Protein AF-F3GP29-F1 (afdb_monomer)

Radius of gyration: 16.46 Å; Cα contacts (8 Å, |Δi|>4): 62; chains: 1; bounding box: 41×18×41 Å

InterPro domains:
  IPR000537 UbiA prenyltransferase [PF01040] (1-70)
  IPR039653 Prenyltransferase [PTHR11048] (6-74)

Organism: NCBI:txid629263

pLDDT: mean 93.79, std 6.17, range [64.31, 98.62]

Secondary structure (DSSP, 8-state):
-HHHHHSS--HHHHHHHHHHHHHHHHHHHHHHTTTHHHHHHHT---HHHHHGGGHHHHHHHHHHHHHHHHHHH-

Solvent-accessible surface area (backbone atoms only — not comparable to full-atom values): 4030 Å² total; per-residue (Å²): 108,69,50,79,73,67,76,52,81,56,70,42,59,53,28,48,52,51,19,51,50,31,38,51,51,26,51,50,52,59,58,40,50,74,47,28,72,56,31,62,74,75,68,51,89,44,68,32,59,73,43,47,93,46,43,66,60,52,35,52,49,28,44,52,49,16,52,49,26,46,64,72,44,108

Sequence (74 aa):
AFTAETGELPAAAWLLYIANLLWTVGYDTYYAMVDRDDDLKIGVKSTAVLFGDADRVIILTLQGLALGCLMLAG

Mean predicted aligned error: 3.98 Å

Nearest PDB structures (foldseek):
  5los-assembly1_A  TM=7.230E-01  e=2.544E+00  Serendipita indica DSM 11827
  7tkg-assembly1_2  TM=3.247E-01  e=3.806E+00  Saccharomyces cerevisiae
  6e8g-assembly1_T  TM=4.006E-01  e=9.556E+00  Homo sapiens
  6tz5-assembly1_AA  TM=3.481E-01  e=8.041E+00  Homo sapiens

Structure (mmCIF, N/CA/C/O backbone):
data_AF-F3GP29-F1
#
_entry.id   AF-F3GP29-F1
#
loop_
_atom_site.group_PDB
_atom_site.id
_atom_site.type_symbol
_atom_site.label_atom_id
_atom_site.label_alt_id
_atom_site.label_comp_id
_atom_site.label_asym_id
_atom_site.label_entity_id
_atom_site.label_seq_id
_atom_site.pdbx_PDB_ins_code
_atom_site.Cartn_x
_atom_site.Cartn_y
_atom_site.Cartn_z
_atom_site.occupancy
_atom_site.B_iso_or_equiv
_atom_site.auth_seq_id
_atom_site.auth_comp_id
_atom_site.auth_asym_id
_atom_site.auth_atom_id
_atom_site.pdbx_PDB_model_num
ATOM 1 N N . ALA A 1 1 ? 25.654 -3.578 -8.501 1.00 64.31 1 ALA A N 1
ATOM 2 C CA . ALA A 1 1 ? 26.145 -4.388 -9.633 1.00 64.31 1 ALA A CA 1
ATOM 3 C C . ALA A 1 1 ? 25.239 -4.242 -10.858 1.00 64.31 1 ALA A C 1
ATOM 5 O O . ALA A 1 1 ? 25.732 -3.752 -11.852 1.00 64.31 1 ALA A O 1
ATOM 6 N N . PHE A 1 2 ? 23.930 -4.522 -10.782 1.00 75.00 2 PHE A N 1
ATOM 7 C CA . PHE A 1 2 ? 23.004 -4.491 -11.937 1.00 75.00 2 PHE A CA 1
ATOM 8 C C . PHE A 1 2 ? 23.059 -3.217 -12.815 1.00 75.00 2 PHE A C 1
ATOM 10 O O . PHE A 1 2 ? 23.522 -3.286 -13.943 1.00 75.00 2 PHE A O 1
ATOM 17 N N . THR A 1 3 ? 22.693 -2.043 -12.290 1.00 78.56 3 THR A N 1
ATOM 18 C CA . THR A 1 3 ? 22.710 -0.776 -13.061 1.00 78.56 3 THR A CA 1
ATOM 19 C C . THR A 1 3 ? 24.118 -0.299 -13.429 1.00 78.56 3 THR A C 1
ATOM 21 O O . THR A 1 3 ? 24.298 0.405 -14.415 1.00 78.56 3 THR A O 1
ATOM 24 N N . ALA A 1 4 ? 25.126 -0.674 -12.636 1.00 76.94 4 ALA A N 1
ATOM 25 C CA . ALA A 1 4 ? 26.522 -0.332 -12.913 1.00 76.94 4 ALA A CA 1
ATOM 26 C C . ALA A 1 4 ? 27.088 -1.128 -14.104 1.00 76.94 4 ALA A C 1
ATOM 28 O O . ALA A 1 4 ? 27.972 -0.632 -14.789 1.00 76.94 4 ALA A O 1
ATOM 29 N N . GLU A 1 5 ? 26.561 -2.331 -14.346 1.00 82.94 5 GLU A N 1
ATOM 30 C CA . GLU A 1 5 ? 26.895 -3.187 -15.490 1.00 82.94 5 GLU A CA 1
ATOM 31 C C . GLU A 1 5 ? 26.087 -2.817 -16.743 1.00 82.94 5 GLU A C 1
ATOM 33 O O . GLU A 1 5 ? 26.636 -2.774 -17.838 1.00 82.94 5 GLU A O 1
ATOM 38 N N . THR A 1 6 ? 24.789 -2.516 -16.605 1.00 82.00 6 THR A N 1
ATOM 39 C CA . THR A 1 6 ? 23.916 -2.210 -17.756 1.00 82.00 6 THR A CA 1
ATOM 40 C C . THR A 1 6 ? 23.990 -0.757 -18.220 1.00 82.00 6 THR A C 1
ATOM 42 O O . THR A 1 6 ? 23.576 -0.455 -19.333 1.00 82.00 6 THR A O 1
ATOM 45 N N . GLY A 1 7 ? 24.474 0.164 -17.380 1.00 86.88 7 GLY A N 1
ATOM 46 C CA . GLY A 1 7 ? 24.519 1.603 -17.675 1.00 86.88 7 GLY A CA 1
ATOM 47 C C . GLY A 1 7 ? 23.148 2.296 -17.688 1.00 86.88 7 GLY A C 1
ATOM 48 O O . GLY A 1 7 ? 23.075 3.514 -17.831 1.00 86.88 7 GLY A O 1
ATOM 49 N N . GLU A 1 8 ? 22.066 1.542 -17.499 1.00 86.06 8 GLU A N 1
ATOM 50 C CA . GLU A 1 8 ? 20.689 2.026 -17.512 1.00 86.06 8 GLU A CA 1
ATOM 51 C C . GLU A 1 8 ? 19.818 1.282 -16.494 1.00 86.06 8 GLU A C 1
ATOM 53 O O . GLU A 1 8 ? 20.112 0.150 -16.092 1.00 86.06 8 GLU A O 1
ATOM 58 N N . LEU A 1 9 ? 18.733 1.932 -16.062 1.00 87.69 9 LEU A N 1
ATOM 59 C CA . LEU A 1 9 ? 17.745 1.347 -15.162 1.00 87.69 9 LEU A CA 1
ATOM 60 C C . LEU A 1 9 ? 16.481 0.993 -15.967 1.00 87.69 9 LEU A C 1
ATOM 62 O O . LEU A 1 9 ? 15.724 1.901 -16.322 1.00 87.69 9 LEU A O 1
ATOM 66 N N . PRO A 1 10 ? 16.239 -0.295 -16.275 1.00 90.25 10 PRO A N 1
ATOM 67 C CA . PRO A 1 10 ? 15.120 -0.698 -17.117 1.00 90.25 10 PRO A CA 1
ATOM 68 C C . PRO A 1 10 ? 13.781 -0.391 -16.441 1.00 90.25 10 PRO A C 1
ATOM 70 O O . PRO A 1 10 ? 13.654 -0.464 -15.218 1.00 90.25 10 PRO A O 1
ATOM 73 N N . ALA A 1 11 ? 12.747 -0.115 -17.241 1.00 91.50 11 ALA A N 1
ATOM 74 C CA . ALA A 1 11 ? 11.403 0.182 -16.737 1.00 91.50 11 ALA A CA 1
ATOM 75 C C . ALA A 1 11 ? 10.846 -0.930 -15.824 1.00 91.50 11 ALA A C 1
ATOM 77 O O . ALA A 1 11 ? 10.180 -0.639 -14.831 1.00 91.50 11 ALA A O 1
ATOM 78 N N . ALA A 1 12 ? 11.190 -2.193 -16.097 1.00 93.44 12 ALA A N 1
ATOM 79 C CA . ALA A 1 12 ? 10.835 -3.325 -15.245 1.00 93.44 12 ALA A CA 1
ATOM 80 C C . ALA A 1 12 ? 11.384 -3.187 -13.812 1.00 93.44 12 ALA A C 1
ATOM 82 O O . ALA A 1 12 ? 10.691 -3.531 -12.862 1.00 93.44 12 ALA A O 1
ATOM 83 N N . ALA A 1 13 ? 12.580 -2.615 -13.617 1.00 93.62 13 ALA A N 1
ATOM 84 C CA . ALA A 1 13 ? 13.128 -2.392 -12.278 1.00 93.62 13 ALA A CA 1
ATOM 85 C C . ALA A 1 13 ? 12.280 -1.393 -11.470 1.00 93.62 13 ALA A C 1
ATOM 87 O O . ALA A 1 13 ? 12.065 -1.592 -10.275 1.00 93.62 13 ALA A O 1
ATOM 88 N N . TRP A 1 14 ? 11.740 -0.360 -12.125 1.00 95.06 14 TRP A N 1
ATOM 89 C CA . TRP A 1 14 ? 10.793 0.564 -11.497 1.00 95.06 14 TRP A CA 1
ATOM 90 C C . TRP A 1 14 ? 9.467 -0.111 -11.159 1.00 95.06 14 TRP A C 1
ATOM 92 O O . TRP A 1 14 ? 8.954 0.083 -10.059 1.00 95.06 14 TRP A O 1
ATOM 102 N N . LEU A 1 15 ? 8.931 -0.932 -12.066 1.00 97.31 15 LEU A N 1
ATOM 103 C CA . LEU A 1 15 ? 7.708 -1.697 -11.811 1.00 97.31 15 LEU A CA 1
ATOM 104 C C . LEU A 1 15 ? 7.876 -2.657 -10.629 1.00 97.31 15 LEU A C 1
ATOM 106 O O . LEU A 1 15 ? 7.004 -2.700 -9.768 1.00 97.31 15 LEU A O 1
ATOM 110 N N . LEU A 1 16 ? 9.007 -3.360 -10.536 1.00 97.06 16 LEU A N 1
ATOM 111 C CA . LEU A 1 16 ? 9.325 -4.236 -9.405 1.00 97.06 16 LEU A CA 1
ATOM 112 C C . LEU A 1 16 ? 9.465 -3.456 -8.094 1.00 97.06 16 LEU A C 1
ATOM 114 O O . LEU A 1 16 ? 8.963 -3.891 -7.059 1.00 97.06 16 LEU A O 1
ATOM 118 N N . TYR A 1 17 ? 10.104 -2.285 -8.129 1.00 97.06 17 TYR A N 1
ATOM 119 C CA . TYR A 1 17 ? 10.210 -1.415 -6.959 1.00 97.06 17 TYR A CA 1
ATOM 120 C C . TYR A 1 17 ? 8.832 -0.942 -6.473 1.00 97.06 17 TYR A C 1
ATOM 122 O O . TYR A 1 17 ? 8.526 -1.047 -5.284 1.00 97.06 17 TYR A O 1
ATOM 130 N N . ILE A 1 18 ? 7.981 -0.475 -7.391 1.00 98.31 18 ILE A N 1
ATOM 131 C CA . ILE A 1 18 ? 6.612 -0.040 -7.087 1.00 98.31 18 ILE A CA 1
ATOM 132 C C . ILE A 1 18 ? 5.770 -1.219 -6.587 1.00 98.31 18 ILE A C 1
ATOM 134 O O . ILE A 1 18 ? 5.075 -1.075 -5.584 1.00 98.31 18 ILE A O 1
ATOM 138 N N . ALA A 1 19 ? 5.869 -2.391 -7.220 1.00 98.44 19 ALA A N 1
ATOM 139 C CA . ALA A 1 19 ? 5.195 -3.608 -6.772 1.00 98.44 19 ALA A CA 1
ATOM 140 C C . ALA A 1 19 ? 5.570 -3.954 -5.326 1.00 98.44 19 ALA A C 1
ATOM 142 O O . ALA A 1 19 ? 4.690 -4.184 -4.497 1.00 98.44 19 ALA A O 1
ATOM 143 N N . ASN A 1 20 ? 6.867 -3.927 -5.007 1.00 98.31 20 ASN A N 1
ATOM 144 C CA . ASN A 1 20 ? 7.358 -4.181 -3.658 1.00 98.31 20 ASN A CA 1
ATOM 145 C C . ASN A 1 20 ? 6.847 -3.142 -2.652 1.00 98.31 20 ASN A C 1
ATOM 147 O O . ASN A 1 20 ? 6.439 -3.504 -1.551 1.00 98.31 20 ASN A O 1
ATOM 151 N N . LEU A 1 21 ? 6.839 -1.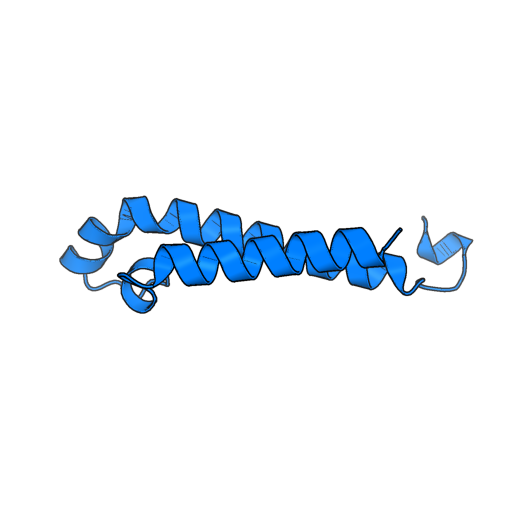859 -3.023 1.00 98.56 21 LEU A N 1
ATOM 152 C CA . LEU A 1 21 ? 6.286 -0.790 -2.189 1.00 98.56 21 LEU A CA 1
ATOM 153 C C . LEU A 1 21 ? 4.802 -1.019 -1.889 1.00 98.56 21 LEU A C 1
ATOM 155 O O . LEU A 1 21 ? 4.407 -1.017 -0.726 1.00 98.56 21 LEU A O 1
ATOM 159 N N . LEU A 1 22 ? 3.991 -1.253 -2.923 1.00 9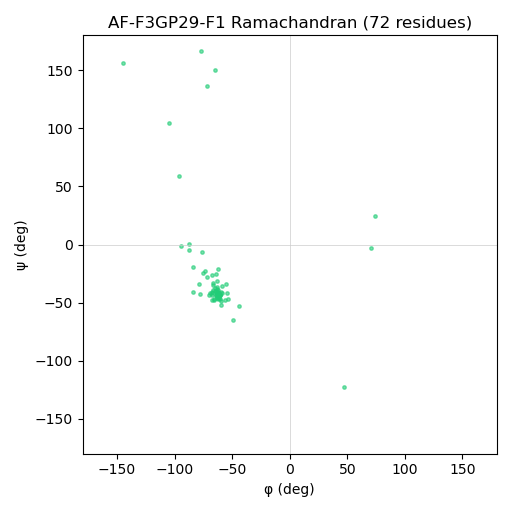8.50 22 LEU A N 1
ATOM 160 C CA . LEU A 1 22 ? 2.551 -1.480 -2.794 1.00 98.50 22 LEU A CA 1
ATOM 161 C C . LEU A 1 22 ? 2.245 -2.709 -1.937 1.00 98.50 22 LEU A C 1
ATOM 163 O O . LEU A 1 22 ? 1.388 -2.647 -1.056 1.00 98.50 22 LEU A O 1
ATOM 167 N N . TRP A 1 23 ? 2.978 -3.803 -2.155 1.00 98.50 23 TRP A N 1
ATOM 168 C CA . TRP A 1 23 ? 2.850 -5.016 -1.356 1.00 98.50 23 TRP A CA 1
ATOM 169 C C . TRP A 1 23 ? 3.223 -4.772 0.109 1.00 98.50 23 TRP A C 1
ATOM 171 O O . TRP A 1 23 ? 2.471 -5.168 0.997 1.00 98.50 23 TRP A O 1
ATOM 181 N N . THR A 1 24 ? 4.337 -4.075 0.360 1.00 98.12 24 THR A N 1
ATOM 182 C CA . THR A 1 24 ? 4.807 -3.764 1.719 1.00 98.12 24 THR A CA 1
ATOM 183 C C . THR A 1 24 ? 3.773 -2.926 2.465 1.00 98.12 24 THR A C 1
ATOM 185 O O . THR A 1 24 ? 3.406 -3.269 3.583 1.00 98.12 24 THR A O 1
ATOM 188 N N . VAL A 1 25 ? 3.242 -1.875 1.831 1.00 97.12 25 VAL A N 1
ATOM 189 C CA . VAL A 1 25 ? 2.196 -1.028 2.426 1.00 97.12 25 VAL A CA 1
ATOM 190 C C . VAL A 1 25 ? 0.906 -1.819 2.648 1.00 97.12 25 VAL A C 1
ATOM 192 O O . VAL A 1 25 ? 0.267 -1.665 3.686 1.00 97.12 25 VAL A O 1
ATOM 195 N N . GLY A 1 26 ? 0.518 -2.688 1.711 1.00 96.69 26 GLY A N 1
ATOM 196 C CA . GLY A 1 26 ? -0.654 -3.550 1.870 1.00 96.69 26 GLY A CA 1
ATOM 197 C C . GLY A 1 26 ? -0.510 -4.533 3.035 1.00 96.69 26 GLY A C 1
ATOM 198 O O . GLY A 1 26 ? -1.457 -4.717 3.797 1.00 96.69 26 GLY A O 1
ATOM 199 N N . TYR A 1 27 ? 0.670 -5.136 3.193 1.00 96.44 27 TYR A N 1
ATOM 200 C CA . TYR A 1 27 ? 0.981 -6.035 4.304 1.00 96.44 27 TYR A CA 1
ATOM 201 C C . TYR A 1 27 ? 0.992 -5.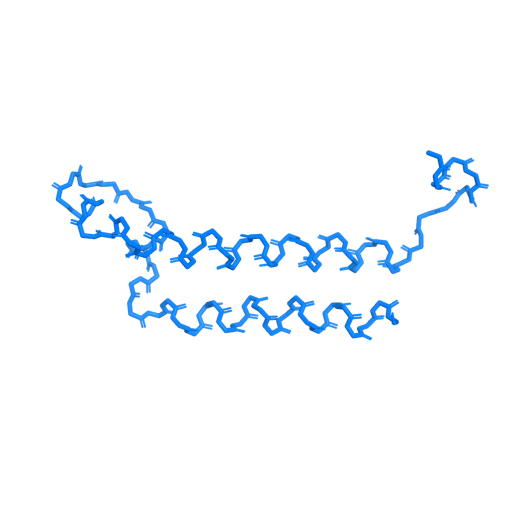295 5.648 1.00 96.44 27 TYR A C 1
ATOM 203 O O . TYR A 1 27 ? 0.334 -5.734 6.588 1.00 96.44 27 TYR A O 1
ATOM 211 N N . ASP A 1 28 ? 1.675 -4.152 5.718 1.00 96.25 28 ASP A N 1
ATOM 212 C CA . ASP A 1 28 ? 1.739 -3.307 6.916 1.00 96.25 28 ASP A CA 1
ATOM 213 C C . ASP A 1 28 ? 0.344 -2.825 7.340 1.00 96.25 28 ASP A C 1
ATOM 215 O O . ASP A 1 28 ? -0.027 -2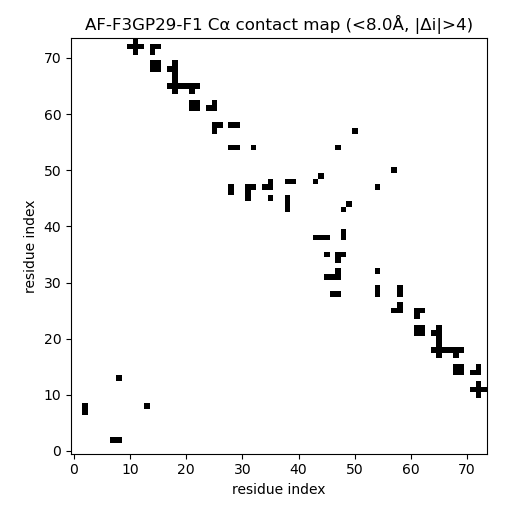.914 8.507 1.00 96.25 28 ASP A O 1
ATOM 219 N N . THR A 1 29 ? -0.493 -2.442 6.369 1.00 94.44 29 THR A N 1
ATOM 220 C CA . THR A 1 29 ? -1.888 -2.056 6.618 1.00 94.44 29 THR A CA 1
ATOM 221 C C . THR A 1 29 ? -2.702 -3.205 7.210 1.00 94.44 29 THR A C 1
ATOM 223 O O . THR A 1 29 ? -3.462 -2.981 8.146 1.00 94.44 29 THR A O 1
ATOM 226 N N . TYR A 1 30 ? -2.558 -4.429 6.687 1.00 95.06 30 TYR A N 1
ATOM 227 C CA . TYR A 1 30 ? -3.248 -5.601 7.236 1.00 95.06 30 TYR A CA 1
ATOM 228 C C . TYR A 1 30 ? -2.786 -5.900 8.664 1.00 95.06 30 TYR A C 1
ATOM 230 O O . TYR A 1 30 ? -3.609 -6.169 9.536 1.00 95.06 30 TYR A O 1
ATOM 238 N N . TYR A 1 31 ? -1.476 -5.821 8.908 1.00 94.88 31 TYR A N 1
ATOM 239 C CA . TYR A 1 31 ? -0.897 -6.046 10.227 1.00 94.88 31 TYR A CA 1
ATOM 240 C C . TYR A 1 31 ? -1.403 -5.016 11.249 1.00 94.88 31 TYR A C 1
ATOM 242 O O . TYR A 1 31 ? -1.847 -5.395 12.330 1.00 94.88 31 TYR A O 1
ATOM 250 N N . ALA A 1 32 ? -1.452 -3.735 10.873 1.00 94.81 32 ALA A N 1
ATOM 251 C CA . ALA A 1 32 ? -1.916 -2.648 11.733 1.00 94.81 32 ALA A CA 1
ATOM 252 C C . ALA A 1 32 ? -3.392 -2.776 12.164 1.00 94.81 32 ALA A C 1
ATOM 254 O O . ALA A 1 32 ? -3.782 -2.201 13.178 1.00 94.81 32 ALA A O 1
ATOM 255 N N . MET A 1 33 ? -4.230 -3.537 11.444 1.00 95.12 33 MET A N 1
ATOM 256 C CA . MET A 1 33 ? -5.635 -3.74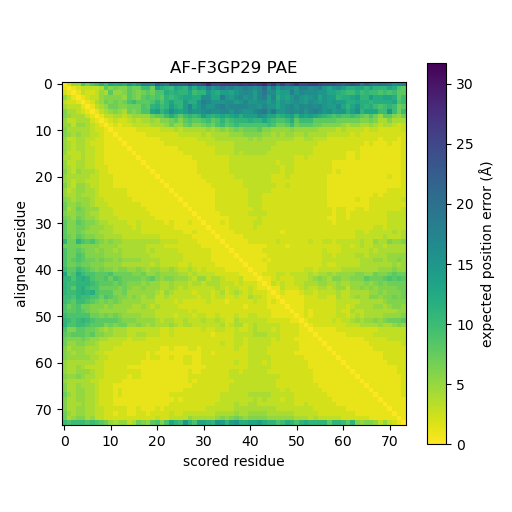2 11.840 1.00 95.12 33 MET A CA 1
ATOM 257 C C . MET A 1 33 ? -5.781 -4.476 13.174 1.00 95.12 33 MET A C 1
ATOM 259 O O . MET A 1 33 ? -6.792 -4.294 13.850 1.00 95.12 33 MET A O 1
ATOM 263 N N . VAL A 1 34 ? -4.783 -5.274 13.565 1.00 95.12 34 VAL A N 1
ATOM 264 C CA . VAL A 1 34 ? -4.760 -5.970 14.861 1.00 95.12 34 VAL A CA 1
ATOM 265 C C . VAL A 1 34 ? -4.651 -4.975 16.020 1.00 95.12 34 VAL A C 1
ATOM 267 O O . VAL A 1 34 ? -5.289 -5.173 17.050 1.00 95.12 34 VAL A O 1
ATOM 270 N N . ASP A 1 35 ? -3.923 -3.876 15.821 1.00 94.75 35 ASP A N 1
ATOM 271 C CA . ASP A 1 35 ? -3.661 -2.866 16.851 1.00 94.75 35 ASP A CA 1
ATOM 272 C C . ASP A 1 35 ? -4.754 -1.778 16.912 1.00 94.75 35 ASP A C 1
ATOM 274 O O . ASP A 1 35 ? -4.751 -0.939 17.813 1.00 94.75 35 ASP A O 1
ATOM 278 N N . ARG A 1 36 ? -5.736 -1.797 15.995 1.00 94.44 36 ARG A N 1
ATOM 279 C CA . ARG A 1 36 ? -6.764 -0.745 15.850 1.00 94.44 36 ARG A CA 1
ATOM 280 C C . ARG A 1 36 ? -7.506 -0.441 17.152 1.00 94.44 36 ARG A C 1
ATOM 282 O O . ARG A 1 36 ? -7.712 0.726 17.484 1.00 94.44 36 ARG A O 1
ATOM 289 N N . ASP A 1 37 ? -7.945 -1.474 17.867 1.0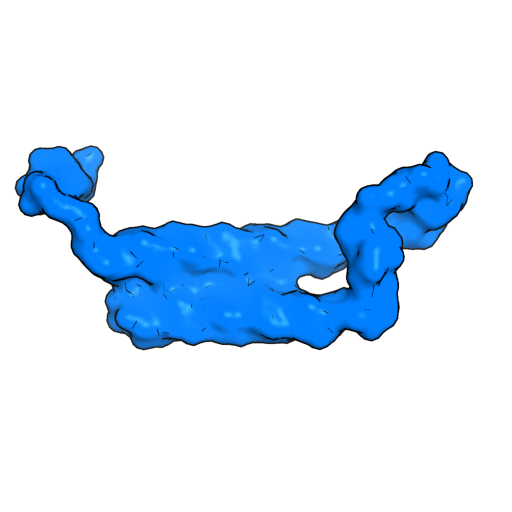0 95.31 37 ASP A N 1
ATOM 290 C CA . ASP A 1 37 ? -8.720 -1.303 19.101 1.00 95.31 37 ASP A CA 1
ATOM 291 C C . ASP A 1 37 ? -7.886 -0.661 20.212 1.00 95.31 37 ASP A C 1
ATOM 293 O O . ASP A 1 37 ? -8.416 0.093 21.030 1.00 95.31 37 ASP A O 1
ATOM 297 N N . ASP A 1 38 ? -6.585 -0.940 20.242 1.00 96.06 38 ASP A N 1
ATOM 298 C CA . ASP A 1 38 ? -5.667 -0.342 21.201 1.00 96.06 38 ASP A CA 1
ATOM 299 C C . ASP A 1 38 ? -5.300 1.085 20.790 1.00 96.06 38 ASP A C 1
ATOM 301 O O . ASP A 1 38 ? -5.396 1.984 21.629 1.00 96.06 38 ASP A O 1
ATOM 305 N N . ASP A 1 39 ? -5.038 1.335 19.504 1.00 95.56 39 ASP A N 1
ATOM 306 C CA . ASP A 1 39 ? -4.819 2.674 18.945 1.00 95.56 39 ASP A CA 1
ATOM 307 C C . ASP A 1 39 ? -5.976 3.630 19.264 1.00 95.56 39 ASP A C 1
ATOM 309 O O . ASP A 1 39 ? -5.752 4.778 19.659 1.00 95.56 39 ASP A O 1
ATOM 313 N N . LEU A 1 40 ? -7.221 3.147 19.164 1.00 95.19 40 LEU A N 1
ATOM 314 C CA . LEU A 1 40 ? -8.418 3.906 19.535 1.00 95.19 40 LEU A CA 1
ATOM 315 C C . LEU A 1 40 ? -8.443 4.269 21.026 1.00 95.19 40 LEU A C 1
ATOM 317 O O . LEU A 1 40 ? -8.810 5.394 21.367 1.00 95.19 40 LEU A O 1
ATOM 321 N N . LYS A 1 41 ? -8.041 3.354 21.919 1.00 96.38 41 LYS A N 1
ATOM 322 C CA . LYS A 1 41 ? -8.025 3.598 23.376 1.00 96.38 41 LYS A CA 1
ATOM 323 C C . LYS A 1 41 ? -7.008 4.664 23.768 1.00 96.38 41 LYS A C 1
ATOM 325 O O . LYS A 1 41 ? -7.286 5.463 24.660 1.00 96.38 41 LYS A O 1
ATOM 330 N N . ILE A 1 42 ? -5.838 4.665 23.130 1.00 96.19 42 ILE A N 1
ATOM 331 C CA . ILE A 1 42 ? -4.746 5.597 23.452 1.00 96.19 42 ILE A CA 1
ATOM 332 C C . ILE A 1 42 ? -4.738 6.857 22.572 1.00 96.19 42 ILE A C 1
ATOM 334 O O . ILE A 1 42 ? -3.913 7.746 22.779 1.00 96.19 42 ILE A O 1
ATOM 338 N N . GLY A 1 43 ? -5.668 6.967 21.618 1.00 93.81 43 GLY A N 1
ATOM 339 C CA . GLY A 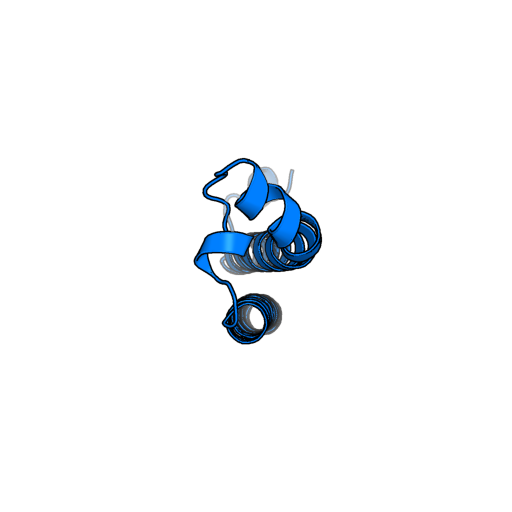1 43 ? -5.817 8.134 20.746 1.00 93.81 43 GLY A CA 1
ATOM 340 C C . GLY A 1 43 ? -4.748 8.248 19.654 1.00 93.81 43 GLY A C 1
ATOM 341 O O . GLY A 1 43 ? -4.472 9.354 19.178 1.00 93.81 43 GLY A O 1
ATOM 342 N N . VAL A 1 44 ? -4.136 7.130 19.253 1.00 95.44 44 VAL A N 1
ATOM 343 C CA . VAL A 1 44 ? -3.179 7.077 18.141 1.00 95.44 44 VAL A CA 1
ATOM 344 C C . VAL A 1 44 ? -3.917 7.239 16.811 1.00 95.44 44 VAL A C 1
ATOM 346 O O . VAL A 1 44 ? -4.977 6.668 16.574 1.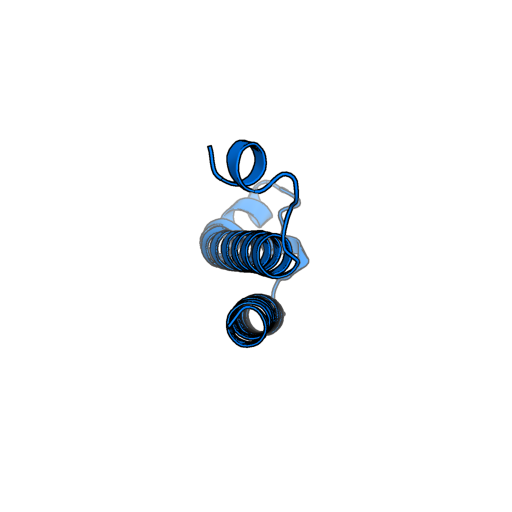00 95.44 44 VAL A O 1
ATOM 349 N N . LYS A 1 45 ? -3.349 8.048 15.912 1.00 91.88 45 LYS A N 1
ATOM 350 C CA . LYS A 1 45 ? -3.905 8.329 14.579 1.00 91.88 45 LYS A CA 1
ATOM 351 C C . LYS A 1 45 ? -3.269 7.430 13.513 1.00 91.88 45 LYS A C 1
ATOM 353 O O . LYS A 1 45 ? -2.622 7.934 12.597 1.00 91.88 45 LYS A O 1
ATOM 358 N N . SER A 1 46 ? -3.399 6.113 13.665 1.00 91.12 46 SER A N 1
ATOM 359 C CA . SER A 1 46 ? -2.827 5.139 12.727 1.00 91.12 46 SER A CA 1
ATOM 360 C C . SER A 1 46 ? -3.642 5.013 11.435 1.00 91.12 46 SER A C 1
ATOM 362 O O . SER A 1 46 ? -4.787 5.466 11.333 1.00 91.12 46 SER A O 1
ATOM 364 N N . THR A 1 47 ? -3.052 4.363 10.430 1.00 89.25 47 THR A N 1
ATOM 365 C CA . THR A 1 47 ? -3.743 3.980 9.190 1.00 89.25 47 THR A CA 1
ATOM 366 C C . THR A 1 47 ? -4.877 2.994 9.453 1.00 89.25 47 THR A C 1
ATOM 368 O O . THR A 1 47 ? -5.902 3.075 8.785 1.00 89.25 47 THR A O 1
ATOM 371 N N . ALA A 1 48 ? -4.757 2.132 10.466 1.00 92.06 48 ALA A N 1
ATOM 372 C CA . ALA A 1 48 ? -5.828 1.232 10.885 1.00 92.06 48 ALA A CA 1
ATOM 373 C C . ALA A 1 48 ? -7.061 1.989 11.403 1.00 92.06 48 ALA A C 1
ATOM 375 O O . ALA A 1 48 ? -8.200 1.642 11.081 1.00 92.06 48 ALA A O 1
ATOM 376 N N . VAL A 1 49 ? -6.843 3.084 12.138 1.00 93.75 49 VAL A N 1
ATOM 377 C CA . VAL A 1 49 ? -7.920 3.992 12.560 1.00 93.75 49 VAL A CA 1
ATOM 378 C C . VAL A 1 49 ? -8.493 4.769 11.371 1.00 93.75 49 VAL A C 1
ATOM 380 O O . VAL A 1 49 ? -9.712 4.880 11.256 1.00 93.75 49 VAL A O 1
ATOM 383 N N . LEU A 1 50 ? -7.638 5.286 10.480 1.00 92.94 50 LEU A N 1
ATOM 384 C CA . LEU A 1 50 ? -8.054 6.061 9.303 1.00 92.94 50 LEU A CA 1
ATOM 385 C C . LEU A 1 50 ? -8.889 5.237 8.314 1.00 92.94 50 LEU A C 1
ATOM 387 O O . LEU A 1 50 ? -9.894 5.723 7.801 1.00 92.94 50 LEU A O 1
ATOM 391 N N . PHE A 1 51 ? -8.443 4.023 8.004 1.00 92.75 51 PHE A N 1
ATOM 392 C CA . PHE A 1 51 ? -9.076 3.162 7.011 1.00 92.75 51 PHE A CA 1
ATOM 393 C C . PHE A 1 51 ? -10.313 2.471 7.565 1.00 92.75 51 PHE A C 1
ATOM 395 O O . PHE A 1 51 ? -11.281 2.308 6.825 1.00 92.75 51 PHE A O 1
ATOM 402 N N . GLY A 1 52 ? -10.310 2.126 8.856 1.00 91.88 52 GLY A N 1
ATOM 403 C CA . GLY A 1 52 ? -11.462 1.546 9.534 1.00 91.88 52 GLY A CA 1
ATOM 404 C C . GLY A 1 52 ? -12.088 0.412 8.725 1.00 91.88 52 GLY A C 1
ATOM 405 O O . GLY A 1 52 ? -11.408 -0.533 8.349 1.00 91.88 52 GLY A O 1
ATOM 406 N N . ASP A 1 53 ? -13.373 0.543 8.405 1.00 94.12 53 ASP A N 1
ATOM 407 C CA . ASP A 1 53 ? -14.142 -0.502 7.713 1.00 94.12 53 ASP A CA 1
ATOM 408 C C . ASP A 1 53 ? -13.835 -0.599 6.202 1.00 94.12 53 ASP A C 1
ATOM 410 O O . ASP A 1 53 ? -14.335 -1.489 5.511 1.00 94.12 53 ASP A O 1
ATOM 414 N N . ALA A 1 54 ? -13.031 0.325 5.665 1.00 96.00 54 ALA A N 1
ATOM 415 C CA . ALA A 1 54 ? -12.531 0.276 4.293 1.00 96.00 54 ALA A CA 1
ATOM 416 C C . ALA A 1 54 ? -11.222 -0.528 4.159 1.00 96.00 54 ALA A C 1
ATOM 418 O O . ALA A 1 54 ? -10.708 -0.655 3.043 1.00 96.00 54 ALA A O 1
ATOM 419 N N . ASP A 1 55 ? -10.695 -1.084 5.258 1.00 94.44 55 ASP A N 1
ATOM 420 C CA . ASP A 1 55 ? -9.471 -1.892 5.321 1.00 94.44 55 ASP A CA 1
ATOM 421 C C . ASP A 1 55 ? -9.378 -2.913 4.180 1.00 94.44 55 ASP A C 1
ATOM 423 O O . ASP A 1 55 ? -8.418 -2.911 3.410 1.00 94.44 55 ASP A O 1
ATOM 427 N N . ARG A 1 56 ? -10.419 -3.728 3.996 1.00 95.69 56 ARG A N 1
ATOM 428 C CA . ARG A 1 56 ? -10.442 -4.794 2.988 1.00 95.69 56 ARG A CA 1
ATOM 429 C C . ARG A 1 56 ? -10.349 -4.251 1.572 1.00 95.69 56 ARG A C 1
ATOM 431 O O . ARG A 1 56 ? -9.651 -4.832 0.747 1.00 95.69 56 ARG A O 1
ATOM 438 N N . VAL A 1 57 ? -11.040 -3.148 1.282 1.00 97.81 57 VAL A N 1
ATOM 439 C CA . VAL A 1 57 ? -11.036 -2.530 -0.053 1.00 97.81 57 VAL A CA 1
ATOM 440 C C . VAL A 1 57 ? -9.668 -1.926 -0.348 1.00 97.81 57 VAL A C 1
ATOM 442 O O . VAL A 1 57 ? -9.146 -2.092 -1.450 1.00 97.81 57 VAL A O 1
ATOM 445 N N . ILE A 1 58 ? -9.061 -1.268 0.638 1.00 97.25 58 ILE A N 1
ATOM 446 C CA . ILE A 1 58 ? -7.741 -0.650 0.498 1.00 97.25 58 ILE A CA 1
ATOM 447 C C . ILE A 1 58 ? -6.669 -1.722 0.320 1.00 97.25 58 ILE A C 1
ATOM 449 O O . ILE A 1 58 ? -5.888 -1.646 -0.626 1.00 97.25 58 ILE A O 1
ATOM 453 N N . ILE A 1 59 ? -6.676 -2.761 1.156 1.00 97.38 59 ILE A N 1
ATOM 454 C CA . ILE A 1 59 ? -5.732 -3.878 1.060 1.00 97.38 59 ILE A CA 1
ATOM 455 C C . ILE A 1 59 ? -5.900 -4.598 -0.279 1.00 97.38 59 ILE A C 1
ATOM 457 O O . ILE A 1 59 ? -4.909 -4.827 -0.969 1.00 97.38 59 ILE A O 1
ATOM 461 N N . LEU A 1 60 ? -7.135 -4.887 -0.704 1.00 98.25 60 LEU A N 1
ATOM 462 C CA . LEU A 1 60 ? -7.398 -5.499 -2.008 1.00 98.25 60 LEU A CA 1
ATOM 463 C C . LEU A 1 60 ? -6.872 -4.633 -3.157 1.00 98.25 60 LEU A C 1
ATOM 465 O O . LEU A 1 60 ? -6.281 -5.157 -4.097 1.00 98.25 60 LEU A O 1
ATOM 469 N N . THR A 1 61 ? -7.053 -3.315 -3.075 1.00 98.38 61 THR A N 1
ATOM 470 C CA . THR A 1 61 ? -6.570 -2.376 -4.093 1.00 98.38 61 THR A CA 1
ATOM 471 C C . THR A 1 61 ? -5.044 -2.355 -4.141 1.00 98.38 61 THR A C 1
ATOM 473 O O . THR A 1 61 ? -4.470 -2.484 -5.218 1.00 98.38 61 THR A O 1
ATOM 476 N N . LEU A 1 62 ? -4.371 -2.257 -2.991 1.00 98.12 62 LEU A N 1
ATOM 477 C CA . LEU A 1 62 ? -2.907 -2.265 -2.903 1.00 98.12 62 LEU A CA 1
ATOM 478 C C . LEU A 1 62 ? -2.313 -3.573 -3.438 1.00 98.12 62 LEU A C 1
ATOM 480 O O . LEU A 1 62 ? -1.380 -3.537 -4.239 1.00 98.12 62 LEU A O 1
ATOM 484 N N . GLN A 1 63 ? -2.890 -4.718 -3.062 1.00 98.19 63 GLN A N 1
ATOM 485 C CA . GLN A 1 63 ? -2.459 -6.029 -3.554 1.00 98.19 63 GLN A CA 1
ATOM 486 C C . GLN A 1 63 ? -2.749 -6.195 -5.052 1.00 98.19 63 GLN A C 1
ATOM 488 O O . GLN A 1 63 ? -1.898 -6.676 -5.796 1.00 98.19 63 GLN A O 1
ATOM 493 N N . GLY A 1 64 ? -3.914 -5.746 -5.525 1.00 98.56 64 GLY A N 1
ATOM 494 C CA . GLY A 1 64 ? -4.270 -5.762 -6.944 1.00 98.56 64 GLY A CA 1
ATOM 495 C C . GLY A 1 64 ? -3.327 -4.913 -7.797 1.00 98.56 64 GLY A C 1
ATOM 496 O O . GLY A 1 64 ? -2.886 -5.360 -8.854 1.00 98.56 64 GLY A O 1
ATOM 497 N N . LEU A 1 65 ? -2.952 -3.722 -7.319 1.00 98.62 65 LEU A N 1
ATOM 498 C CA . LEU A 1 65 ? -1.965 -2.868 -7.981 1.00 98.62 65 LEU A CA 1
ATOM 499 C C . LEU A 1 65 ? -0.563 -3.488 -7.947 1.00 98.62 65 LEU A C 1
ATOM 501 O O . LEU A 1 65 ? 0.123 -3.459 -8.964 1.00 98.62 65 LEU A O 1
ATOM 505 N N . ALA A 1 66 ? -0.151 -4.092 -6.826 1.00 98.50 66 ALA A N 1
ATOM 506 C CA . ALA A 1 66 ? 1.131 -4.790 -6.732 1.00 98.50 66 ALA A CA 1
ATOM 507 C C . ALA A 1 66 ? 1.221 -5.935 -7.756 1.00 98.50 66 ALA A C 1
ATOM 509 O O . ALA A 1 66 ? 2.183 -6.008 -8.519 1.00 98.50 66 ALA A O 1
ATOM 510 N N . LEU A 1 67 ? 0.185 -6.777 -7.834 1.00 98.44 67 LEU A N 1
ATOM 511 C CA . LEU A 1 67 ? 0.080 -7.844 -8.832 1.00 98.44 67 LEU A CA 1
ATOM 512 C C . LEU A 1 67 ? 0.040 -7.294 -10.264 1.00 98.44 67 LEU A C 1
ATOM 514 O O . LEU A 1 67 ? 0.671 -7.863 -11.149 1.00 98.44 67 LEU A O 1
ATOM 518 N N . GLY A 1 68 ? -0.650 -6.173 -10.493 1.00 98.50 68 GLY A N 1
ATOM 519 C CA . GLY A 1 68 ? -0.656 -5.481 -11.782 1.00 98.50 68 GLY A CA 1
ATOM 520 C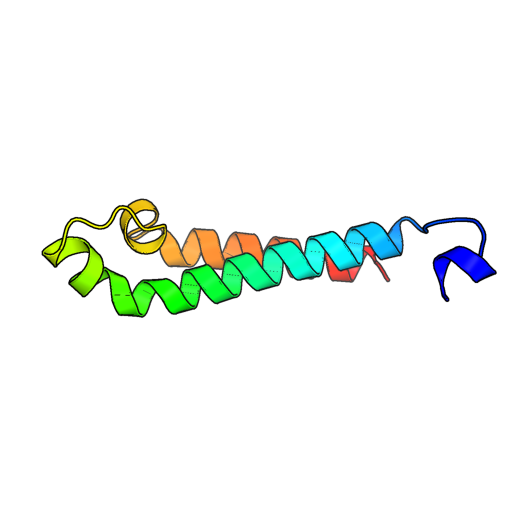 C . GLY A 1 68 ? 0.739 -5.007 -12.199 1.00 98.50 68 GLY A C 1
ATOM 521 O O . GLY A 1 68 ? 1.147 -5.226 -13.337 1.00 98.50 68 GLY A O 1
ATOM 522 N N . CYS A 1 69 ? 1.510 -4.428 -11.275 1.00 98.31 69 CYS A N 1
ATOM 523 C CA . CYS A 1 69 ? 2.900 -4.050 -11.522 1.00 98.31 69 CYS A CA 1
ATOM 524 C C . CYS A 1 69 ? 3.784 -5.265 -11.832 1.00 98.31 69 CYS A C 1
ATOM 526 O O . CYS A 1 69 ? 4.594 -5.185 -12.752 1.00 98.31 69 CYS A O 1
ATOM 528 N N . LEU A 1 70 ? 3.614 -6.386 -11.118 1.00 97.94 70 LEU A N 1
ATOM 529 C CA . LEU A 1 70 ? 4.344 -7.629 -11.403 1.00 97.94 70 LEU A CA 1
ATOM 530 C C . LEU A 1 70 ? 3.995 -8.189 -12.786 1.00 97.94 70 LEU A C 1
ATOM 532 O O . LEU A 1 70 ? 4.891 -8.547 -13.539 1.00 97.94 70 LEU A O 1
ATOM 536 N N . MET A 1 71 ? 2.713 -8.196 -13.153 1.00 97.94 71 MET A N 1
ATOM 537 C CA . MET A 1 71 ? 2.261 -8.655 -14.469 1.00 97.94 71 MET A CA 1
ATOM 538 C C . MET A 1 71 ? 2.813 -7.791 -15.611 1.00 97.94 71 MET A C 1
ATOM 540 O O . MET A 1 71 ? 3.141 -8.310 -16.672 1.00 97.94 71 MET A O 1
ATOM 544 N N . LEU A 1 72 ? 2.930 -6.477 -15.399 1.00 97.56 72 LEU A N 1
ATOM 545 C CA . LEU A 1 72 ? 3.525 -5.553 -16.370 1.00 97.56 72 LEU A CA 1
ATOM 546 C C . LEU A 1 72 ? 5.055 -5.649 -16.435 1.00 97.56 72 LEU A C 1
ATOM 548 O O . LEU A 1 72 ? 5.638 -5.259 -17.446 1.00 97.56 72 LEU A O 1
ATOM 552 N N . ALA A 1 73 ? 5.708 -6.117 -15.368 1.00 95.06 73 ALA A N 1
ATOM 553 C CA . ALA A 1 73 ? 7.161 -6.258 -15.319 1.00 95.06 73 ALA A CA 1
ATOM 554 C C . ALA A 1 73 ? 7.677 -7.434 -16.169 1.00 95.06 73 ALA A C 1
ATOM 556 O O . ALA A 1 73 ? 8.830 -7.377 -16.603 1.00 95.06 73 ALA A O 1
ATOM 557 N N . GLY A 1 74 ? 6.820 -8.426 -16.449 1.00 86.12 74 GLY A N 1
ATOM 558 C CA . GLY A 1 74 ? 7.124 -9.596 -17.283 1.00 86.12 74 GLY A CA 1
ATOM 559 C C . GLY A 1 74 ? 7.178 -10.896 -16.500 1.00 86.12 74 GLY A C 1
ATOM 560 O O . GLY A 1 74 ? 7.959 -10.963 -15.525 1.00 86.12 74 GLY A O 1
#

Foldseek 3Di:
DVCVVVVDDDPLNVLLVLLVVLLVVLVVLVVCLVCCVVCVVVVNPDPNVVCPPVNVVSSCVSNVSSVVSVVVSD